Protein AF-A0A8B6XBB6-F1 (afdb_monomer)

Organism: NCBI:txid1121388

Radius of gyration: 13.67 Å; Cα contacts (8 Å, |Δi|>4): 59; chains: 1; bounding box: 37×26×30 Å

Secondary structure (DSSP, 8-state):
--HHHHHHHHTTS-TTPPPEEEETTEEEEEEEEEEE--SSTTPPPEEEEEE-----

Nearest PDB structures (foldseek):
  2k2t-assembly1_A  TM=3.074E-01  e=7.117E+00  unclassified

pLDDT: mean 88.19, std 5.74, range [63.81, 94.5]

Mean predicted aligned error: 4.89 Å

Structure (mmCIF, N/CA/C/O backbone):
data_AF-A0A8B6XBB6-F1
#
_entry.id   AF-A0A8B6XBB6-F1
#
loop_
_atom_site.group_PDB
_atom_site.id
_atom_site.type_symbol
_atom_site.label_atom_id
_atom_site.label_alt_id
_atom_site.label_comp_id
_atom_site.label_asym_id
_atom_site.label_entity_id
_atom_site.label_seq_id
_atom_site.pdbx_PDB_ins_code
_atom_site.Cartn_x
_atom_site.Cartn_y
_atom_site.Cartn_z
_atom_site.occupancy
_atom_site.B_iso_or_equiv
_atom_site.auth_seq_id
_atom_site.auth_comp_id
_atom_site.auth_asym_id
_atom_site.auth_atom_id
_atom_site.pdbx_PDB_model_num
ATOM 1 N N . MET A 1 1 ? -12.429 7.395 -6.095 1.00 75.31 1 MET A N 1
ATOM 2 C CA . MET A 1 1 ? -12.258 5.930 -6.056 1.00 75.31 1 MET A CA 1
ATOM 3 C C . MET A 1 1 ? -12.262 5.503 -4.600 1.00 75.31 1 MET A C 1
ATOM 5 O O . MET A 1 1 ? -11.568 6.137 -3.818 1.00 75.31 1 MET A O 1
ATOM 9 N N . ASN A 1 2 ? -13.077 4.521 -4.216 1.00 88.19 2 ASN A N 1
ATOM 10 C CA . ASN A 1 2 ? -13.002 3.911 -2.881 1.00 88.19 2 ASN A CA 1
ATOM 11 C C . ASN A 1 2 ? -12.198 2.599 -2.931 1.00 88.19 2 ASN A C 1
ATOM 13 O O . ASN A 1 2 ? -11.881 2.103 -4.012 1.00 88.19 2 ASN A O 1
ATOM 17 N N . VAL A 1 3 ? -11.896 2.022 -1.765 1.00 85.56 3 VAL A N 1
ATOM 18 C CA . VAL A 1 3 ? -11.098 0.787 -1.659 1.00 85.56 3 VAL A CA 1
ATOM 19 C C . VAL A 1 3 ? -11.723 -0.375 -2.441 1.00 85.56 3 VAL A C 1
ATOM 21 O O . 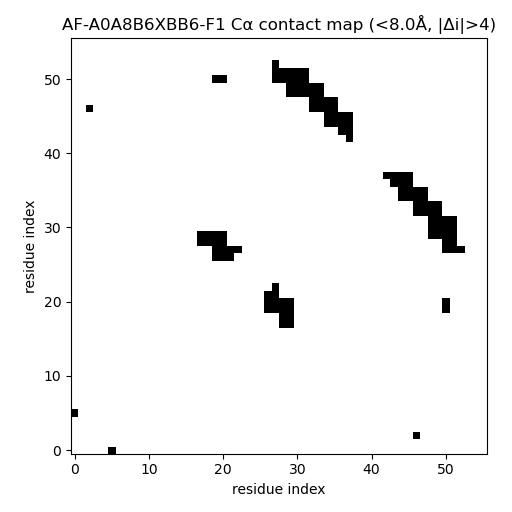VAL A 1 3 ? -11.007 -1.106 -3.113 1.00 85.56 3 VAL A O 1
ATOM 24 N N . ARG A 1 4 ? -13.056 -0.517 -2.433 1.00 89.44 4 ARG A N 1
ATOM 25 C CA . ARG A 1 4 ? -13.752 -1.565 -3.202 1.00 89.44 4 ARG A CA 1
ATOM 26 C C . ARG A 1 4 ? -13.492 -1.425 -4.702 1.00 89.44 4 ARG A C 1
ATOM 28 O O . ARG A 1 4 ? -13.089 -2.391 -5.334 1.00 89.44 4 ARG A O 1
ATOM 35 N N . GLN A 1 5 ? -13.694 -0.228 -5.244 1.00 89.69 5 GLN A N 1
ATOM 36 C CA . GLN A 1 5 ? -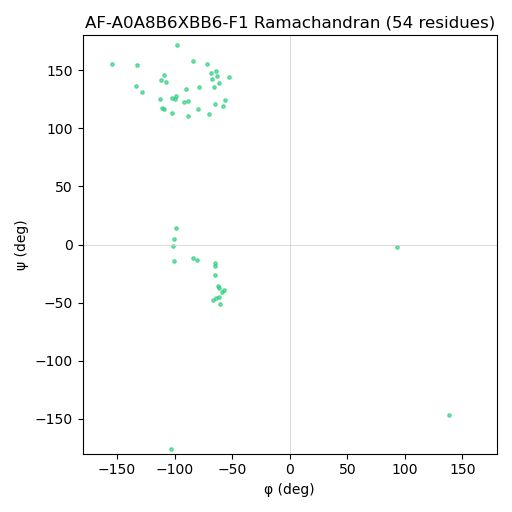13.474 0.058 -6.663 1.00 89.69 5 GLN A CA 1
ATOM 37 C C . GLN A 1 5 ? -12.009 -0.163 -7.059 1.00 89.69 5 GLN A C 1
ATOM 39 O O . GLN A 1 5 ? -11.733 -0.676 -8.137 1.00 89.69 5 GLN A O 1
ATOM 44 N N . MET A 1 6 ? -11.070 0.191 -6.175 1.00 88.00 6 MET A N 1
ATOM 45 C CA . MET A 1 6 ? -9.648 -0.070 -6.391 1.00 88.00 6 MET A CA 1
ATOM 46 C C . MET A 1 6 ? -9.354 -1.575 -6.448 1.00 88.00 6 MET A C 1
ATOM 48 O O . MET A 1 6 ? -8.677 -2.024 -7.366 1.00 88.00 6 MET A O 1
ATOM 52 N N . ILE A 1 7 ? -9.894 -2.365 -5.514 1.00 89.12 7 ILE A N 1
ATOM 53 C CA . ILE A 1 7 ? -9.716 -3.826 -5.488 1.00 89.12 7 ILE A CA 1
ATOM 54 C C . ILE A 1 7 ? -10.292 -4.475 -6.750 1.00 89.12 7 ILE A C 1
ATOM 56 O O . ILE A 1 7 ? -9.627 -5.315 -7.347 1.00 89.12 7 ILE A O 1
ATOM 60 N N . GLU A 1 8 ? -11.496 -4.082 -7.171 1.00 93.25 8 GLU A N 1
ATOM 61 C CA . GLU A 1 8 ? -12.135 -4.609 -8.387 1.00 93.25 8 GLU A CA 1
ATOM 62 C C . GLU A 1 8 ? -11.276 -4.360 -9.634 1.00 93.25 8 GLU A C 1
ATOM 64 O O . GLU A 1 8 ? -11.128 -5.251 -10.469 1.00 93.25 8 GLU A O 1
ATOM 69 N N . LEU A 1 9 ? -10.659 -3.179 -9.739 1.00 90.12 9 LEU A N 1
ATOM 70 C CA . LEU A 1 9 ? -9.725 -2.871 -10.821 1.00 90.12 9 LEU A CA 1
ATOM 71 C C . LEU A 1 9 ? -8.454 -3.717 -10.728 1.00 90.12 9 LEU A C 1
ATOM 73 O O . LEU A 1 9 ? -8.067 -4.320 -11.723 1.00 90.12 9 LEU A O 1
ATOM 77 N N . LEU A 1 10 ? -7.833 -3.808 -9.550 1.00 89.12 10 LEU A N 1
ATOM 78 C CA . LEU A 1 10 ? -6.601 -4.580 -9.348 1.00 89.12 10 LEU A CA 1
ATOM 79 C C . LEU A 1 10 ? -6.794 -6.077 -9.631 1.00 89.12 10 LEU A C 1
ATOM 81 O O . LEU A 1 10 ? -5.906 -6.708 -10.193 1.00 89.12 10 LEU A O 1
ATOM 85 N N . GLN A 1 11 ? -7.963 -6.640 -9.315 1.00 91.62 11 GLN A N 1
ATOM 86 C CA . GLN A 1 11 ? -8.293 -8.039 -9.614 1.00 91.62 11 GLN A CA 1
ATOM 87 C C . GLN A 1 11 ? -8.369 -8.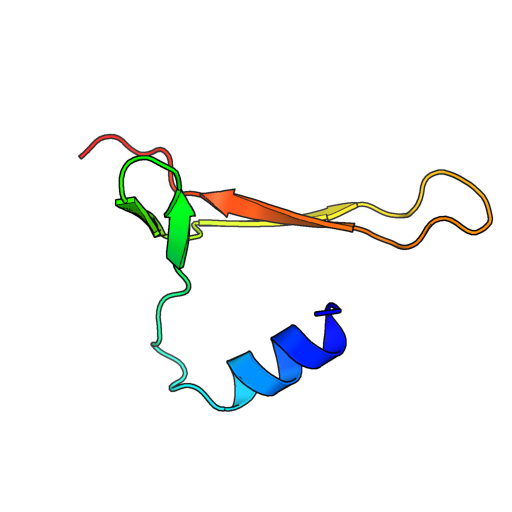351 -11.116 1.00 91.62 11 GLN A C 1
ATOM 89 O O . GLN A 1 11 ? -8.299 -9.521 -11.491 1.00 91.62 11 GLN A O 1
ATOM 94 N N . ALA A 1 12 ? -8.516 -7.338 -11.974 1.00 93.69 12 ALA A N 1
ATOM 95 C CA . ALA A 1 12 ? -8.515 -7.510 -13.423 1.00 93.69 12 ALA A CA 1
ATOM 96 C C . ALA A 1 12 ? -7.100 -7.532 -14.035 1.00 93.69 12 ALA A C 1
ATOM 98 O O . ALA A 1 12 ? -6.959 -7.877 -15.211 1.00 93.69 12 ALA A O 1
ATOM 99 N N . PHE A 1 13 ? -6.062 -7.163 -13.275 1.00 92.00 13 PHE A N 1
ATOM 100 C CA . PHE A 1 13 ? -4.677 -7.165 -13.749 1.00 92.00 13 PHE A CA 1
ATOM 101 C C . PHE A 1 13 ? -4.019 -8.549 -13.622 1.00 92.00 13 PHE A C 1
ATOM 103 O O . PHE A 1 13 ? -4.452 -9.379 -12.817 1.00 92.00 13 PHE A O 1
ATOM 110 N N . PRO A 1 14 ? -2.952 -8.812 -14.403 1.00 94.50 14 PRO A N 1
ATOM 111 C CA . PRO A 1 14 ? -2.092 -9.970 -14.188 1.00 94.50 14 PRO A CA 1
ATOM 112 C C . PRO A 1 14 ? -1.578 -10.036 -12.738 1.00 94.50 14 PRO A C 1
ATOM 114 O O . PRO A 1 14 ? -1.292 -8.993 -12.148 1.00 94.50 14 PRO A O 1
ATOM 117 N N . PRO A 1 15 ? -1.427 -11.240 -12.155 1.00 89.19 15 PRO A N 1
ATOM 118 C CA . PRO A 1 15 ? -1.016 -11.403 -10.757 1.00 89.19 15 PRO A CA 1
ATOM 119 C C . PRO A 1 15 ? 0.412 -10.912 -10.463 1.00 89.19 15 PRO A C 1
ATOM 121 O O . PRO A 1 15 ? 0.771 -10.747 -9.302 1.00 89.19 15 PRO A O 1
ATOM 124 N N . ASP A 1 16 ? 1.221 -10.705 -11.498 1.00 90.19 16 ASP A N 1
ATOM 125 C CA . ASP A 1 16 ? 2.592 -10.195 -11.465 1.00 90.19 16 ASP A CA 1
ATOM 126 C C . ASP A 1 16 ? 2.693 -8.699 -11.817 1.00 90.19 16 ASP A C 1
ATOM 128 O O . ASP A 1 16 ? 3.795 -8.156 -11.901 1.00 90.19 16 ASP A O 1
ATOM 132 N N . ALA A 1 17 ? 1.563 -8.014 -12.014 1.00 91.00 17 ALA A N 1
ATOM 133 C CA . ALA A 1 17 ? 1.555 -6.577 -12.239 1.00 91.00 17 ALA A CA 1
ATOM 134 C C . ALA A 1 17 ? 2.041 -5.819 -10.991 1.00 91.00 17 ALA A C 1
ATOM 136 O O . ALA A 1 17 ? 1.612 -6.085 -9.867 1.00 91.00 17 ALA A O 1
ATOM 137 N N . VAL A 1 18 ? 2.912 -4.833 -11.204 1.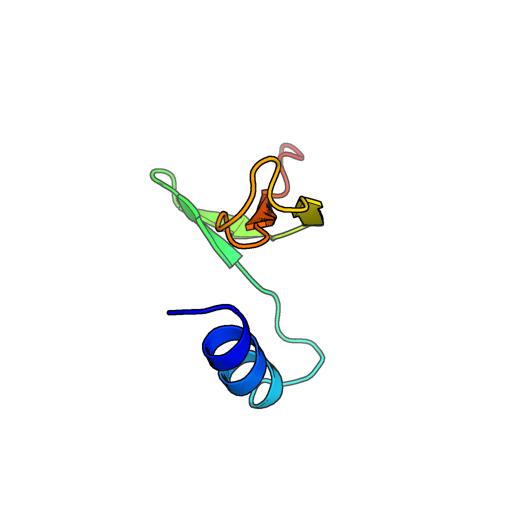00 87.88 18 VAL A N 1
ATOM 138 C CA . VAL A 1 18 ? 3.430 -3.960 -10.144 1.00 87.88 18 VAL A CA 1
ATOM 139 C C . VAL A 1 18 ? 2.529 -2.737 -10.002 1.00 87.88 18 VAL A C 1
ATOM 141 O O . VAL A 1 18 ? 2.161 -2.105 -10.993 1.00 87.88 18 VAL A O 1
ATOM 144 N N . VAL A 1 19 ? 2.187 -2.387 -8.761 1.00 87.56 19 VAL A N 1
ATOM 145 C CA . VAL A 1 19 ? 1.454 -1.156 -8.448 1.00 87.56 19 VAL A CA 1
ATOM 146 C C . VAL A 1 19 ? 2.453 -0.024 -8.239 1.00 87.56 19 VAL A C 1
ATOM 148 O O . VAL A 1 19 ? 3.331 -0.116 -7.382 1.00 87.56 19 VAL A O 1
ATOM 151 N N . MET A 1 20 ? 2.288 1.046 -9.014 1.00 89.44 20 MET A N 1
ATOM 152 C CA . MET A 1 20 ? 3.129 2.240 -8.964 1.00 89.44 20 MET A CA 1
ATOM 153 C C . MET A 1 20 ? 2.349 3.419 -8.374 1.00 89.44 20 MET A C 1
ATOM 155 O O . MET A 1 20 ? 1.148 3.565 -8.616 1.00 89.44 20 MET A O 1
ATOM 159 N N . PHE A 1 21 ? 3.043 4.274 -7.634 1.00 88.25 21 PHE A N 1
ATOM 160 C CA . PHE A 1 21 ? 2.579 5.573 -7.172 1.00 88.25 21 PHE A CA 1
ATOM 161 C C . PHE A 1 21 ? 3.188 6.669 -8.041 1.00 88.25 21 PHE A C 1
ATOM 163 O O . PHE A 1 21 ? 4.400 6.722 -8.206 1.00 88.25 21 PHE A O 1
ATOM 170 N N . GLU A 1 22 ? 2.349 7.533 -8.605 1.00 88.56 22 GLU A N 1
ATOM 171 C CA . GLU A 1 22 ? 2.798 8.696 -9.369 1.00 88.56 22 GLU A CA 1
ATOM 172 C C . GLU A 1 22 ? 2.995 9.886 -8.427 1.00 88.56 22 GLU A C 1
ATOM 174 O O . GLU A 1 22 ? 2.032 10.419 -7.869 1.00 88.56 22 GLU A O 1
ATOM 179 N N . GLY A 1 23 ? 4.252 10.278 -8.239 1.00 85.00 23 GLY A N 1
ATOM 180 C CA . GLY A 1 23 ? 4.653 11.482 -7.524 1.00 85.00 23 GLY A CA 1
ATOM 181 C C . GLY A 1 23 ? 5.077 12.600 -8.476 1.00 85.00 23 GLY A C 1
ATOM 182 O O . GLY A 1 23 ? 5.037 12.473 -9.697 1.00 85.00 23 GLY A O 1
ATOM 183 N N . GLU A 1 24 ? 5.543 13.716 -7.915 1.00 85.25 24 GLU A N 1
ATOM 184 C CA . GLU A 1 24 ? 6.007 14.864 -8.713 1.00 85.25 24 GLU A CA 1
ATOM 185 C C . GLU A 1 24 ? 7.251 14.548 -9.558 1.00 85.25 24 GLU A C 1
ATOM 187 O O . GLU A 1 24 ? 7.484 15.177 -10.590 1.00 85.25 24 GLU A O 1
ATOM 192 N N . THR A 1 25 ? 8.058 13.581 -9.121 1.00 85.25 25 THR A N 1
ATOM 193 C CA . THR A 1 25 ? 9.344 13.224 -9.734 1.00 85.25 25 THR A CA 1
ATOM 194 C C . THR A 1 25 ? 9.286 11.973 -10.608 1.00 85.25 25 THR A C 1
ATOM 196 O O . THR A 1 25 ? 10.303 11.621 -11.203 1.00 85.25 25 THR A O 1
ATOM 199 N N . GLY A 1 26 ? 8.129 11.312 -10.719 1.00 88.38 26 GLY A N 1
ATOM 200 C CA . GLY A 1 26 ? 7.972 10.093 -11.511 1.00 88.38 26 GLY A CA 1
ATOM 201 C C . GLY A 1 26 ? 7.120 9.033 -10.822 1.00 88.38 26 GLY A C 1
ATOM 202 O O . GLY A 1 26 ? 6.165 9.354 -10.118 1.00 88.38 26 GLY A O 1
ATOM 203 N N . TYR A 1 27 ? 7.461 7.767 -11.064 1.00 89.25 27 TYR A N 1
ATOM 204 C CA . TYR A 1 27 ? 6.739 6.616 -10.536 1.00 89.25 27 TYR A CA 1
ATOM 205 C C . TYR A 1 27 ? 7.592 5.852 -9.526 1.00 89.25 27 TYR A C 1
ATOM 207 O O . TYR A 1 27 ? 8.659 5.364 -9.890 1.00 89.25 27 TYR A O 1
ATOM 215 N N . ASP A 1 28 ? 7.060 5.662 -8.321 1.00 89.44 28 ASP A N 1
ATOM 216 C CA . ASP A 1 28 ? 7.665 4.844 -7.268 1.00 89.44 28 ASP A CA 1
ATOM 217 C C . ASP A 1 28 ? 6.87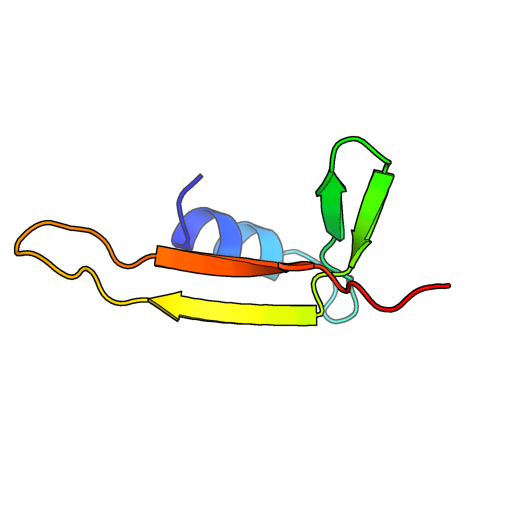6 3.542 -7.097 1.00 89.44 28 ASP A C 1
ATOM 219 O O . ASP A 1 28 ? 5.644 3.535 -7.138 1.00 89.44 28 ASP A O 1
ATOM 223 N N . ALA A 1 29 ? 7.556 2.414 -6.896 1.00 90.19 29 ALA A N 1
ATOM 224 C CA . ALA A 1 29 ? 6.870 1.157 -6.598 1.00 90.19 29 ALA A CA 1
ATOM 225 C C . ALA A 1 29 ? 6.201 1.229 -5.217 1.00 90.19 29 ALA A C 1
ATOM 227 O O . ALA A 1 29 ? 6.776 1.773 -4.281 1.00 90.19 29 ALA A O 1
ATOM 228 N N . ILE A 1 30 ? 5.009 0.653 -5.041 1.00 90.56 30 ILE 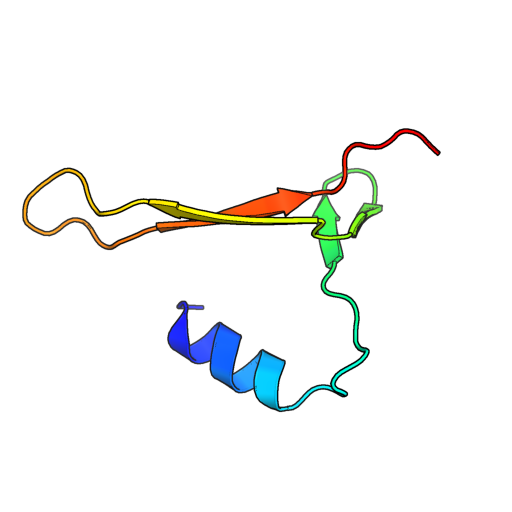A N 1
ATOM 229 C CA . ILE A 1 30 ? 4.429 0.496 -3.699 1.00 90.56 30 ILE A CA 1
ATOM 230 C C . ILE A 1 30 ? 5.059 -0.718 -3.010 1.00 90.56 30 ILE A C 1
ATOM 232 O O . ILE A 1 30 ? 4.867 -1.853 -3.445 1.00 90.56 30 ILE A O 1
ATOM 236 N N . SER A 1 31 ? 5.774 -0.484 -1.907 1.00 87.81 31 SER A N 1
ATOM 237 C CA . SER A 1 31 ? 6.462 -1.525 -1.123 1.00 87.81 31 SER A CA 1
ATOM 238 C C . SER A 1 31 ? 5.700 -1.948 0.137 1.00 87.81 31 SER A C 1
ATOM 240 O O . SER A 1 31 ? 6.000 -2.986 0.731 1.00 87.81 31 SER A O 1
ATOM 242 N N . GLY A 1 32 ? 4.687 -1.179 0.551 1.00 89.25 32 GLY A N 1
ATOM 243 C CA . GLY A 1 32 ? 3.931 -1.469 1.765 1.00 89.25 32 GLY A CA 1
ATOM 244 C C . GLY A 1 32 ? 2.515 -0.907 1.765 1.00 89.25 32 GLY A C 1
ATOM 245 O O . GLY A 1 32 ? 2.208 0.081 1.103 1.00 89.25 32 GLY A O 1
ATOM 246 N N . ILE A 1 33 ? 1.648 -1.537 2.560 1.00 90.31 33 ILE A N 1
ATOM 247 C CA . ILE A 1 33 ? 0.263 -1.108 2.779 1.00 90.31 33 ILE A CA 1
ATOM 248 C C . ILE 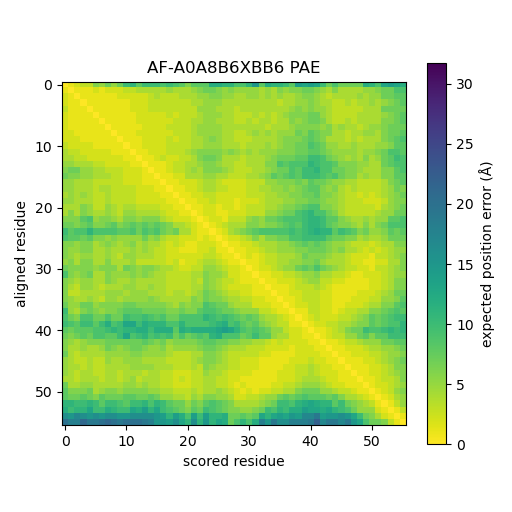A 1 33 ? -0.033 -1.148 4.279 1.00 90.31 33 ILE A C 1
ATOM 250 O O . ILE A 1 33 ? 0.326 -2.104 4.968 1.00 90.31 33 ILE A O 1
ATOM 254 N N . THR A 1 34 ? -0.695 -0.119 4.803 1.00 93.44 34 THR A N 1
ATOM 255 C CA . THR A 1 34 ? -1.161 -0.077 6.196 1.00 93.44 34 THR A CA 1
ATOM 256 C C . THR A 1 34 ? -2.637 0.282 6.251 1.00 93.44 34 THR A C 1
ATOM 258 O O . THR A 1 34 ? -3.057 1.255 5.635 1.00 93.44 34 THR A O 1
ATOM 261 N N . LEU A 1 35 ? -3.414 -0.487 7.016 1.00 92.94 35 LEU A N 1
ATOM 262 C CA . LEU A 1 35 ? -4.792 -0.145 7.356 1.00 92.94 35 LEU A CA 1
ATOM 263 C C . LEU A 1 35 ? -4.798 0.633 8.674 1.00 92.94 35 LEU A C 1
ATOM 265 O O . LEU A 1 35 ? -4.313 0.126 9.688 1.00 92.94 35 LEU A O 1
ATOM 269 N N . GLN A 1 36 ? -5.354 1.838 8.663 1.00 94.00 36 GLN A N 1
ATOM 270 C CA . GLN A 1 36 ? -5.582 2.636 9.862 1.00 94.00 36 GLN A CA 1
ATOM 271 C C . GLN A 1 36 ? -7.082 2.701 10.157 1.00 94.00 36 GLN A C 1
ATOM 273 O O . GLN A 1 36 ? -7.836 3.233 9.342 1.00 94.00 36 GLN A O 1
ATOM 278 N N . PRO A 1 37 ? -7.539 2.158 11.299 1.00 92.69 37 PRO A N 1
ATOM 279 C CA . PRO A 1 37 ? -8.935 2.270 11.690 1.00 92.69 37 PRO A CA 1
ATOM 280 C C . PRO A 1 37 ? -9.345 3.725 11.917 1.00 92.69 37 PRO A C 1
ATOM 282 O O . PRO A 1 37 ? -8.569 4.510 12.472 1.00 92.69 37 PRO A O 1
ATOM 285 N N . GLY A 1 38 ? -10.586 4.062 11.568 1.00 92.12 38 GLY A N 1
ATOM 286 C CA . GLY A 1 38 ? -11.160 5.369 11.883 1.00 92.12 38 GLY A CA 1
ATOM 287 C C . GLY A 1 38 ? -11.110 5.651 13.392 1.00 92.12 38 GLY A C 1
ATOM 288 O O . GLY A 1 38 ? -11.615 4.878 14.205 1.00 92.12 38 GLY A O 1
ATOM 289 N N . VAL A 1 39 ? -10.502 6.771 13.790 1.00 89.81 39 VAL A N 1
ATOM 290 C CA . VAL A 1 39 ? -10.260 7.092 15.214 1.00 89.81 39 VAL A CA 1
ATOM 291 C C . VAL A 1 39 ? -11.480 7.665 15.945 1.00 89.81 39 VAL A C 1
ATOM 293 O O . VAL A 1 39 ? -11.483 7.753 17.172 1.00 89.81 39 VAL A O 1
ATOM 296 N N . GLN A 1 40 ? -12.522 8.069 15.216 1.00 91.50 40 GLN A N 1
ATOM 297 C CA . GLN A 1 40 ? -13.748 8.651 15.769 1.00 91.50 40 GLN A CA 1
ATOM 298 C C . GLN A 1 40 ? -14.991 8.008 15.156 1.00 91.50 40 GLN A C 1
ATOM 300 O O . GLN A 1 40 ? -14.974 7.527 14.024 1.00 91.50 40 GLN A O 1
ATOM 305 N N . ALA A 1 41 ? -16.100 8.037 15.900 1.00 88.31 41 ALA A N 1
ATOM 306 C CA . ALA A 1 41 ? -17.377 7.523 15.423 1.00 88.31 41 ALA A CA 1
ATOM 307 C C . ALA A 1 41 ? -17.799 8.238 14.129 1.00 88.31 41 ALA A C 1
ATOM 309 O O . ALA A 1 41 ? -17.996 9.452 14.113 1.00 88.31 41 ALA A O 1
ATOM 310 N N . GLY A 1 42 ? -17.942 7.466 13.050 1.00 88.62 42 GLY A N 1
ATOM 311 C CA . GLY A 1 42 ? -18.301 7.975 11.726 1.00 88.62 42 GLY A CA 1
ATOM 312 C C . GLY A 1 42 ? -17.116 8.293 10.808 1.00 88.62 42 GLY A C 1
ATOM 313 O O . GLY A 1 42 ? -17.358 8.646 9.656 1.00 88.62 42 GLY A O 1
ATOM 314 N N . MET A 1 43 ? -15.865 8.139 11.261 1.00 91.88 43 MET A N 1
ATOM 315 C CA . MET A 1 43 ? -14.707 8.179 10.362 1.00 91.88 43 MET A CA 1
ATOM 316 C C . MET A 1 43 ? -14.546 6.843 9.622 1.00 91.88 43 MET A C 1
ATOM 318 O O . MET A 1 43 ? -14.667 5.791 10.251 1.00 91.88 43 MET A O 1
ATOM 322 N N . PRO A 1 44 ? -14.288 6.866 8.303 1.00 88.75 44 PRO A N 1
ATOM 323 C CA . PRO A 1 44 ? -13.943 5.662 7.560 1.00 88.75 44 PRO A CA 1
ATOM 324 C C . PRO A 1 44 ? -12.534 5.185 7.924 1.00 88.75 44 PRO A C 1
ATOM 326 O O . PRO A 1 44 ? -11.687 5.980 8.324 1.00 88.75 44 PRO A O 1
ATOM 329 N N . ASP A 1 45 ? -12.282 3.893 7.733 1.00 92.50 45 ASP A N 1
ATOM 330 C CA . ASP A 1 45 ? -10.926 3.355 7.777 1.00 92.50 45 ASP A CA 1
ATOM 331 C C . ASP A 1 45 ? -10.108 3.870 6.586 1.00 92.50 45 ASP A C 1
ATOM 333 O O . ASP A 1 45 ? -10.631 4.072 5.482 1.00 92.50 45 ASP A O 1
ATOM 337 N N . GLU A 1 46 ? -8.810 4.039 6.803 1.00 90.69 46 GLU A N 1
ATOM 338 C CA . GLU A 1 46 ? -7.869 4.548 5.813 1.00 90.69 46 GLU A CA 1
ATOM 339 C C . GLU A 1 46 ? -6.894 3.455 5.379 1.00 90.69 46 GLU A C 1
ATOM 341 O O . GLU A 1 46 ? -6.422 2.646 6.180 1.00 90.69 46 GLU A O 1
ATOM 346 N N . VAL A 1 47 ? -6.566 3.444 4.088 1.00 89.50 47 VAL A N 1
ATOM 347 C CA . VAL A 1 47 ? -5.512 2.598 3.528 1.00 89.50 47 VAL A CA 1
ATOM 348 C C . VAL A 1 47 ? -4.371 3.508 3.101 1.00 89.50 47 VAL A C 1
ATOM 350 O O . VAL A 1 47 ? -4.543 4.345 2.218 1.00 89.50 47 VAL A O 1
ATOM 353 N N . ILE A 1 48 ? -3.211 3.332 3.724 1.00 89.50 48 ILE A N 1
ATOM 354 C CA . ILE A 1 4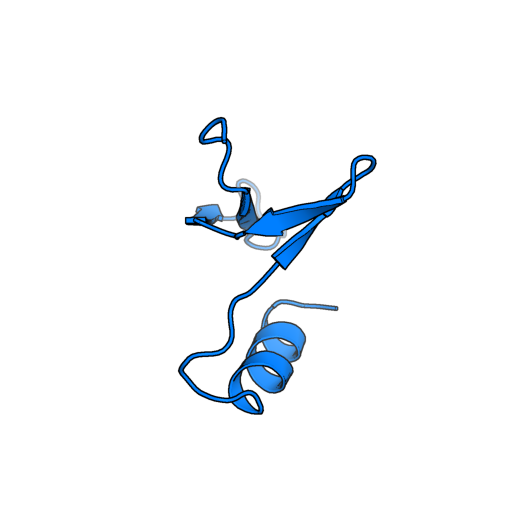8 ? -1.989 4.077 3.429 1.00 89.50 48 ILE A CA 1
ATOM 355 C C . ILE A 1 48 ? -1.102 3.210 2.543 1.00 89.50 48 ILE A C 1
ATOM 357 O O . ILE A 1 48 ? -0.788 2.074 2.905 1.00 89.50 48 ILE A O 1
ATOM 361 N N . LEU A 1 49 ? -0.704 3.757 1.397 1.00 89.12 49 LEU A N 1
ATOM 362 C CA . LEU A 1 49 ? 0.240 3.143 0.470 1.00 89.12 49 LEU A CA 1
ATOM 363 C C . LEU A 1 49 ? 1.620 3.756 0.704 1.00 89.12 49 LEU A C 1
ATOM 365 O O . LEU A 1 49 ? 1.757 4.979 0.705 1.00 89.12 49 LEU A O 1
ATOM 369 N N . HIS A 1 50 ? 2.623 2.910 0.910 1.00 90.50 50 HIS A N 1
ATOM 370 C CA . HIS A 1 50 ? 3.998 3.338 1.147 1.00 90.50 50 HIS A CA 1
ATOM 371 C C . HIS A 1 50 ? 4.811 3.150 -0.136 1.00 90.50 50 HIS A C 1
ATOM 373 O O . HIS A 1 50 ? 4.986 1.998 -0.555 1.00 90.50 50 HIS A O 1
ATOM 379 N N . PRO A 1 51 ? 5.282 4.235 -0.776 1.00 89.44 51 PRO A N 1
ATOM 380 C CA . PRO A 1 51 ? 6.226 4.114 -1.875 1.00 89.44 51 PRO A CA 1
ATOM 381 C C . PRO A 1 51 ? 7.543 3.519 -1.367 1.00 89.44 51 PRO A C 1
ATOM 383 O O . PRO A 1 51 ? 7.917 3.676 -0.202 1.00 89.44 51 PRO A O 1
ATOM 386 N N . ASP A 1 52 ? 8.230 2.791 -2.234 1.00 85.38 52 ASP A N 1
ATOM 387 C CA . ASP A 1 52 ? 9.591 2.342 -2.009 1.00 85.38 52 ASP A CA 1
ATOM 388 C C . ASP A 1 52 ? 10.524 3.550 -2.069 1.00 85.38 52 ASP A C 1
ATOM 390 O O . ASP A 1 52 ? 10.683 4.179 -3.109 1.00 85.38 52 ASP A O 1
ATOM 394 N N . MET A 1 53 ? 11.110 3.889 -0.924 1.00 78.00 53 MET A N 1
ATOM 395 C CA . MET A 1 53 ? 12.039 5.012 -0.786 1.00 78.00 53 MET A CA 1
ATOM 396 C C . MET A 1 53 ? 13.496 4.534 -0.822 1.00 78.00 53 MET A C 1
ATOM 398 O O . MET A 1 53 ? 14.392 5.262 -0.383 1.00 78.00 53 MET A O 1
ATOM 402 N N . THR A 1 54 ? 13.742 3.293 -1.258 1.00 77.38 54 THR A N 1
ATOM 403 C CA . THR A 1 54 ? 15.097 2.769 -1.432 1.00 77.38 54 THR A CA 1
ATOM 404 C C . THR A 1 54 ? 15.787 3.574 -2.537 1.00 77.38 54 THR A C 1
ATOM 406 O O . THR A 1 54 ? 15.272 3.611 -3.650 1.00 77.38 54 THR A O 1
ATOM 409 N N . PRO A 1 55 ? 16.919 4.247 -2.253 1.00 66.38 55 PRO A N 1
ATOM 410 C CA . PRO A 1 55 ? 17.670 4.948 -3.288 1.00 66.38 55 PRO A CA 1
ATOM 411 C C . PRO A 1 55 ? 18.163 3.959 -4.350 1.00 66.38 55 PRO A C 1
ATOM 413 O O . PRO A 1 55 ? 18.627 2.878 -3.978 1.00 66.38 55 PRO A O 1
ATOM 416 N N . ASP A 1 56 ? 18.082 4.355 -5.623 1.00 63.81 56 ASP A N 1
ATOM 417 C CA . ASP A 1 56 ? 18.626 3.604 -6.768 1.00 63.81 56 ASP A CA 1
ATOM 418 C C . ASP A 1 56 ? 20.112 3.224 -6.600 1.00 63.81 56 ASP A C 1
ATOM 420 O O . ASP A 1 56 ? 20.912 4.073 -6.127 1.00 63.81 56 ASP A O 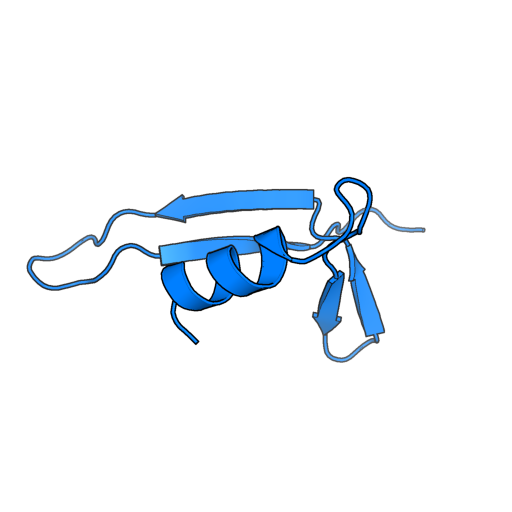1
#

Foldseek 3Di:
DDPVVVVVVVVPDDPPDWDWDQDPVGTFTFPDWDWACAPDVPGHIDIDTDGPPDDD

Solvent-accessible surface area (backbone atoms only — not comparable to full-atom values): 3754 Å² total; per-residue (Å²): 135,53,72,67,60,49,50,61,54,57,71,73,48,65,94,84,65,82,60,68,44,81,56,99,90,46,76,32,50,58,73,45,78,46,82,44,74,42,91,49,96,88,49,70,67,44,79,47,77,35,62,51,80,73,80,131

Sequence (56 aa):
MNVRQMIELLQAFPPDAVVMFEGETGYDAISGITLQPGVQAGMPDEVILHPDMTPD